Protein AF-A0A841T972-F1 (afdb_monomer_lite)

Radius of gyration: 22.61 Å; chains: 1; bounding box: 38×21×69 Å

Structure (mmCIF, N/CA/C/O backbone):
data_AF-A0A841T972-F1
#
_entry.id   AF-A0A841T972-F1
#
loop_
_atom_site.group_PDB
_atom_site.id
_atom_site.type_symbol
_atom_site.label_atom_id
_atom_site.label_alt_id
_atom_site.label_comp_id
_atom_site.label_asym_id
_atom_site.label_entity_id
_atom_site.label_seq_id
_atom_site.pdbx_PDB_ins_code
_atom_site.Cartn_x
_atom_site.Cartn_y
_atom_site.Cartn_z
_atom_site.occupancy
_atom_site.B_iso_or_equiv
_atom_site.auth_seq_id
_atom_site.auth_comp_id
_atom_site.auth_asym_id
_atom_site.auth_atom_id
_atom_site.pdbx_PDB_model_num
ATOM 1 N N . MET A 1 1 ? 1.770 -7.263 -11.815 1.00 68.19 1 MET A N 1
ATOM 2 C CA . MET A 1 1 ? 2.747 -7.651 -12.850 1.00 68.19 1 MET A CA 1
ATOM 3 C C . MET A 1 1 ? 2.527 -6.759 -14.066 1.00 68.19 1 MET A C 1
ATOM 5 O O . MET A 1 1 ? 1.379 -6.408 -14.310 1.00 68.19 1 MET A O 1
ATOM 9 N N . LEU A 1 2 ? 3.581 -6.376 -14.796 1.00 87.06 2 LEU A N 1
ATOM 10 C CA . LEU A 1 2 ? 3.515 -5.377 -15.881 1.00 87.06 2 LEU A CA 1
ATOM 11 C C . LEU A 1 2 ? 2.669 -5.779 -17.103 1.00 87.06 2 LEU A C 1
ATOM 13 O O . LEU A 1 2 ? 2.334 -4.919 -17.904 1.00 87.06 2 LEU A O 1
ATOM 17 N N . GLY A 1 3 ? 2.304 -7.058 -17.246 1.00 90.62 3 GLY A N 1
ATOM 18 C CA . GLY A 1 3 ? 1.420 -7.519 -18.324 1.00 90.62 3 GLY A CA 1
ATOM 19 C C . GLY A 1 3 ? 2.035 -7.475 -19.728 1.00 90.62 3 GLY A C 1
ATOM 20 O O . GLY A 1 3 ? 1.301 -7.584 -20.704 1.00 90.62 3 GLY A O 1
ATOM 21 N N . LEU A 1 4 ? 3.360 -7.324 -19.828 1.00 92.31 4 LEU A N 1
ATOM 22 C CA . LEU A 1 4 ? 4.086 -7.269 -21.096 1.00 92.31 4 LEU A CA 1
ATOM 23 C C . LEU A 1 4 ? 4.093 -8.625 -21.803 1.00 92.31 4 LEU A C 1
ATOM 25 O O . LEU A 1 4 ? 4.328 -9.667 -21.184 1.00 92.31 4 LEU A O 1
ATOM 29 N N . LYS A 1 5 ? 3.918 -8.603 -23.122 1.00 95.12 5 LYS A N 1
ATOM 30 C CA . LYS A 1 5 ? 4.176 -9.759 -23.982 1.00 95.12 5 LYS A CA 1
ATOM 31 C C . LYS A 1 5 ? 5.690 -9.954 -24.147 1.00 95.12 5 LYS A C 1
ATOM 33 O O . LYS A 1 5 ? 6.442 -8.981 -24.067 1.00 95.12 5 LYS A O 1
ATOM 38 N N . PRO A 1 6 ? 6.169 -11.176 -24.448 1.00 93.19 6 PRO A N 1
ATOM 39 C CA . PRO A 1 6 ? 7.605 -11.444 -24.544 1.00 93.19 6 PRO A CA 1
ATOM 40 C C . PRO A 1 6 ? 8.359 -10.506 -25.498 1.00 93.19 6 PRO A C 1
ATOM 42 O O . PRO A 1 6 ? 9.426 -10.012 -25.159 1.00 93.19 6 PRO A O 1
ATOM 45 N N . TRP A 1 7 ? 7.797 -10.200 -26.670 1.00 94.69 7 TRP A N 1
ATOM 46 C CA . TRP A 1 7 ? 8.437 -9.297 -27.636 1.00 94.69 7 TRP A CA 1
ATOM 47 C C . TRP A 1 7 ? 8.389 -7.820 -27.233 1.00 94.69 7 TRP A C 1
ATOM 49 O O . TRP A 1 7 ? 9.194 -7.037 -27.723 1.00 94.69 7 TRP A O 1
ATOM 59 N N . GLU A 1 8 ? 7.446 -7.420 -26.379 1.00 92.88 8 GLU A N 1
ATOM 60 C CA . GLU A 1 8 ? 7.405 -6.064 -25.823 1.00 92.88 8 GLU A CA 1
ATOM 61 C C . GLU A 1 8 ? 8.522 -5.914 -24.795 1.00 92.88 8 GLU A C 1
ATOM 63 O O . 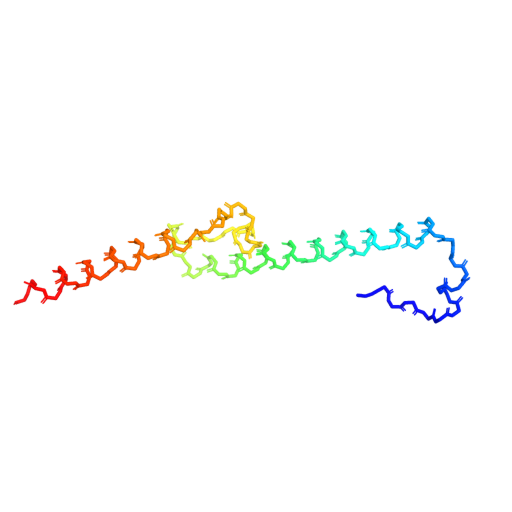GLU A 1 8 ? 9.247 -4.931 -24.832 1.00 92.88 8 GLU A O 1
ATOM 68 N N . PHE A 1 9 ? 8.735 -6.940 -23.966 1.00 92.38 9 PHE A N 1
ATOM 69 C CA . PHE A 1 9 ? 9.837 -6.979 -23.008 1.00 92.38 9 PHE A CA 1
ATOM 70 C C . PHE A 1 9 ? 11.211 -6.915 -23.690 1.00 92.38 9 PHE A C 1
ATOM 72 O O . PHE A 1 9 ? 12.027 -6.074 -23.331 1.00 92.38 9 PHE A O 1
ATOM 79 N N . TRP A 1 10 ? 11.458 -7.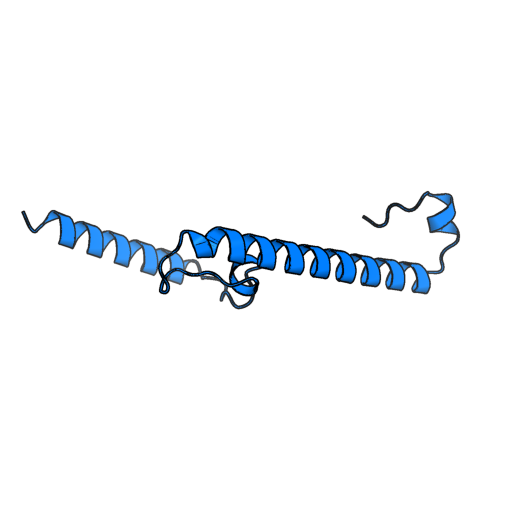743 -24.711 1.00 93.06 10 TRP A N 1
ATOM 80 C CA . TRP A 1 10 ? 12.755 -7.772 -25.407 1.00 93.06 10 TRP A CA 1
ATOM 81 C C . TRP A 1 10 ? 13.091 -6.493 -26.184 1.00 93.06 10 TRP A C 1
ATOM 83 O O . TRP A 1 10 ? 14.237 -6.310 -26.585 1.00 93.06 10 TRP A O 1
ATOM 93 N N . ARG A 1 11 ? 12.105 -5.621 -26.421 1.00 94.50 11 ARG A N 1
ATOM 94 C CA . ARG A 1 11 ? 12.300 -4.328 -27.089 1.00 94.50 11 ARG A CA 1
ATOM 95 C C . ARG A 1 11 ? 12.581 -3.180 -26.124 1.00 94.50 11 ARG A C 1
ATOM 97 O O . ARG A 1 11 ? 12.941 -2.110 -26.603 1.00 94.50 11 ARG A O 1
ATOM 104 N N . LEU A 1 12 ? 12.403 -3.383 -24.819 1.00 94.81 12 LEU A N 1
ATOM 105 C CA . LEU A 1 12 ? 12.672 -2.361 -23.815 1.00 94.81 12 LEU A CA 1
ATOM 106 C C . LEU A 1 12 ? 14.159 -2.307 -23.485 1.00 94.81 12 LEU A C 1
ATOM 108 O O . LEU A 1 12 ? 14.835 -3.327 -23.334 1.00 94.81 12 LEU A O 1
ATOM 112 N N . THR A 1 13 ? 14.651 -1.094 -23.290 1.00 96.12 13 THR A N 1
ATOM 113 C CA . THR A 1 13 ? 15.913 -0.867 -22.601 1.00 96.12 13 THR A CA 1
ATOM 114 C C . THR A 1 1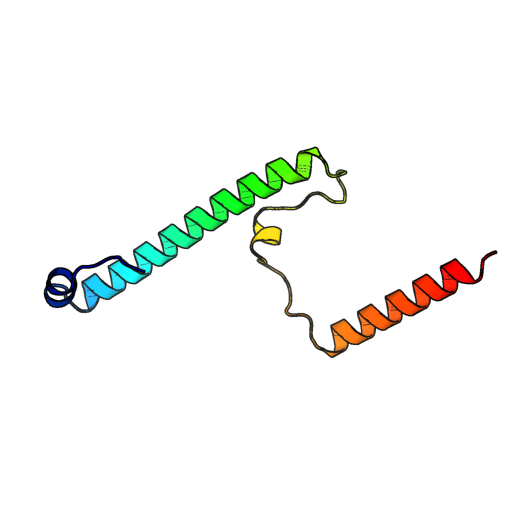3 ? 15.753 -1.147 -21.099 1.00 96.12 13 THR A C 1
ATOM 116 O O . THR A 1 13 ? 14.651 -1.043 -20.548 1.00 96.12 13 THR A O 1
ATOM 119 N N . PRO A 1 14 ? 16.849 -1.458 -20.382 1.00 94.00 14 PRO A N 1
ATOM 120 C CA . PRO A 1 14 ? 16.801 -1.622 -18.928 1.00 94.00 14 PRO A CA 1
ATOM 121 C C . PRO A 1 14 ? 16.227 -0.404 -18.183 1.00 94.00 14 PRO A C 1
ATOM 123 O O . PRO A 1 14 ? 15.564 -0.573 -17.159 1.00 94.00 14 PRO A O 1
ATOM 126 N N . GLY A 1 15 ? 16.453 0.809 -18.703 1.00 96.31 15 GLY A N 1
ATOM 127 C CA . GLY A 1 15 ? 15.904 2.048 -18.146 1.00 96.31 15 GLY A CA 1
ATOM 128 C C . GLY A 1 15 ? 14.382 2.091 -18.252 1.00 96.31 15 GLY A C 1
ATOM 129 O O . GLY A 1 15 ? 13.703 2.190 -17.235 1.00 96.31 15 GLY A O 1
ATOM 130 N N . GLU A 1 16 ? 13.843 1.892 -19.456 1.00 95.75 16 GLU A N 1
ATOM 131 C CA . GLU A 1 16 ? 12.391 1.885 -19.681 1.0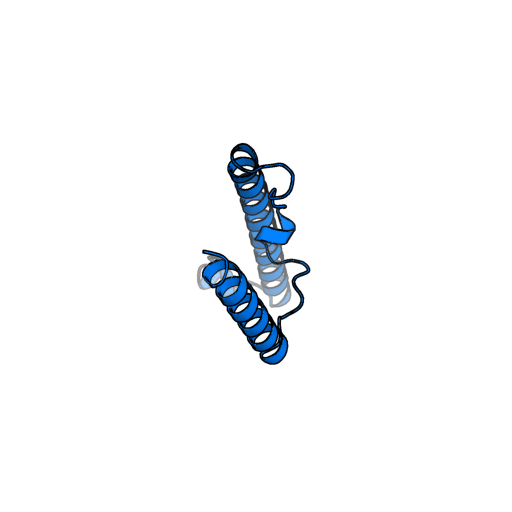0 95.75 16 GLU A CA 1
ATOM 132 C C . GLU A 1 16 ? 11.696 0.790 -18.863 1.00 95.75 16 GLU A C 1
ATOM 134 O O . GLU A 1 16 ? 10.635 1.014 -18.285 1.00 95.75 16 GLU A O 1
ATOM 139 N N . PHE A 1 17 ? 12.303 -0.395 -18.751 1.00 95.12 17 PHE A N 1
ATOM 140 C CA . PHE A 1 17 ? 11.750 -1.457 -17.911 1.00 95.12 17 PHE A CA 1
ATOM 141 C C . PHE A 1 17 ? 11.702 -1.063 -16.426 1.00 95.12 17 PHE A C 1
ATOM 143 O O . PHE A 1 17 ? 10.725 -1.370 -15.736 1.00 95.12 17 PHE A O 1
ATOM 150 N N . THR A 1 18 ? 12.731 -0.366 -15.940 1.00 95.56 18 THR A N 1
ATOM 151 C CA . THR A 1 18 ? 12.786 0.135 -14.559 1.00 95.56 18 THR A CA 1
ATOM 152 C C . THR A 1 18 ? 11.697 1.177 -14.322 1.00 95.56 18 THR A C 1
ATOM 154 O O . THR A 1 18 ? 10.908 1.026 -13.391 1.00 95.56 18 THR A O 1
ATOM 157 N N . GLU A 1 19 ? 11.564 2.157 -15.216 1.00 96.31 19 GLU A N 1
ATOM 158 C CA . GLU A 1 19 ? 10.515 3.183 -15.147 1.00 96.31 19 GLU A CA 1
ATOM 159 C C . GLU A 1 19 ? 9.108 2.568 -15.178 1.00 96.31 19 GLU A C 1
ATOM 161 O O . GLU A 1 19 ? 8.228 2.956 -14.406 1.00 96.31 19 GLU A O 1
ATOM 166 N N . MET A 1 20 ? 8.885 1.550 -16.016 1.00 95.38 20 MET A N 1
ATOM 167 C CA . MET A 1 20 ? 7.615 0.821 -16.039 1.00 95.38 20 MET A CA 1
ATOM 168 C C . MET A 1 20 ? 7.328 0.123 -14.705 1.00 95.38 20 MET A C 1
ATOM 170 O O . MET A 1 20 ? 6.192 0.171 -14.222 1.00 95.38 20 MET A O 1
ATOM 174 N N . CYS A 1 21 ? 8.329 -0.525 -14.100 1.00 95.31 21 CYS A N 1
ATOM 175 C CA . CYS A 1 21 ? 8.197 -1.154 -12.782 1.00 95.31 21 CYS A CA 1
ATOM 176 C C . CYS A 1 21 ? 7.824 -0.129 -11.704 1.00 95.31 21 CYS A C 1
ATOM 178 O O . CYS A 1 21 ? 6.903 -0.368 -10.919 1.00 95.31 21 CYS A O 1
ATOM 180 N N . GLU A 1 22 ? 8.501 1.016 -11.687 1.00 96.19 22 GLU A N 1
ATOM 181 C CA . GLU A 1 22 ? 8.228 2.107 -10.751 1.00 96.19 22 GLU A CA 1
ATOM 182 C C . GLU A 1 22 ? 6.812 2.658 -10.933 1.00 96.19 22 GLU A C 1
ATOM 184 O O . GLU A 1 22 ? 6.036 2.708 -9.975 1.00 96.19 22 GLU A O 1
ATOM 189 N N . GLY A 1 23 ? 6.421 2.973 -12.169 1.00 96.56 23 GLY A N 1
ATOM 190 C CA . GLY A 1 23 ? 5.078 3.455 -12.487 1.00 96.56 23 GLY A CA 1
ATOM 191 C C . GLY A 1 23 ? 3.983 2.457 -12.103 1.00 96.56 23 GLY A C 1
ATOM 192 O O . GLY A 1 23 ? 2.928 2.841 -11.592 1.00 96.56 23 GLY A O 1
ATOM 193 N N . TYR A 1 24 ? 4.231 1.157 -12.282 1.00 96.38 24 TYR A N 1
ATOM 194 C CA . TYR A 1 24 ? 3.311 0.117 -11.832 1.00 96.38 24 TYR A CA 1
ATOM 195 C C . TYR A 1 24 ? 3.149 0.110 -10.312 1.00 96.38 24 TYR A C 1
ATOM 197 O O . TYR A 1 24 ? 2.017 0.038 -9.828 1.00 96.38 24 TYR A O 1
ATOM 205 N N . ASN A 1 25 ? 4.247 0.206 -9.561 1.00 95.88 25 ASN A N 1
ATOM 206 C CA . ASN A 1 25 ? 4.192 0.246 -8.102 1.00 95.88 25 ASN A CA 1
ATOM 207 C C . ASN A 1 25 ? 3.420 1.476 -7.617 1.00 95.88 25 ASN A C 1
ATOM 209 O O . ASN A 1 25 ? 2.501 1.330 -6.813 1.00 95.88 25 ASN A O 1
ATOM 213 N N . LEU A 1 26 ? 3.686 2.652 -8.195 1.00 96.44 26 LEU A N 1
ATOM 214 C CA . LEU A 1 26 ? 2.940 3.880 -7.903 1.00 96.44 26 LEU A CA 1
ATOM 215 C C . LEU A 1 26 ? 1.438 3.719 -8.169 1.00 96.44 26 LEU A C 1
ATOM 217 O O . LEU A 1 26 ? 0.605 4.143 -7.364 1.00 96.44 26 LEU A O 1
ATOM 221 N N . ARG A 1 27 ? 1.065 3.067 -9.278 1.00 96.62 27 ARG A N 1
ATOM 222 C CA . ARG A 1 27 ? -0.343 2.791 -9.592 1.00 96.62 27 ARG A CA 1
ATOM 223 C C . ARG A 1 27 ? -0.989 1.886 -8.548 1.00 96.62 27 ARG A C 1
ATOM 225 O O . ARG A 1 27 ? -2.088 2.196 -8.090 1.00 96.62 27 ARG A O 1
ATOM 232 N N . VAL A 1 28 ? -0.323 0.796 -8.170 1.00 96.00 28 VAL A N 1
ATOM 233 C CA . VAL A 1 28 ? -0.826 -0.145 -7.158 1.00 96.00 28 VAL A CA 1
ATOM 234 C C . VAL A 1 28 ? -0.970 0.536 -5.799 1.00 96.00 28 VAL A C 1
ATOM 236 O O . VAL A 1 28 ? -1.995 0.371 -5.140 1.00 96.00 28 VAL A O 1
ATOM 239 N N . GLU A 1 29 ? 0.006 1.342 -5.388 1.00 95.69 29 GLU A N 1
ATOM 240 C CA . GLU A 1 29 ? -0.064 2.108 -4.141 1.00 95.69 29 GLU A CA 1
ATOM 241 C C . GLU A 1 29 ? -1.242 3.087 -4.140 1.00 95.69 29 GLU A C 1
ATOM 243 O O . GLU A 1 29 ? -1.998 3.152 -3.168 1.00 95.69 29 GLU A O 1
ATOM 248 N N . ALA A 1 30 ? -1.457 3.803 -5.246 1.00 96.56 30 ALA A N 1
ATOM 249 C CA . ALA A 1 30 ? -2.585 4.716 -5.390 1.00 96.56 30 ALA A CA 1
ATOM 250 C C . ALA A 1 30 ? -3.939 3.983 -5.376 1.00 96.56 30 ALA A C 1
ATOM 252 O O . ALA A 1 30 ? -4.898 4.468 -4.769 1.00 96.56 30 ALA A O 1
ATOM 253 N N . GLU A 1 31 ? -4.037 2.815 -6.020 1.00 97.56 31 GLU A N 1
ATOM 254 C CA . GLU A 1 31 ? -5.228 1.955 -5.969 1.00 97.56 31 GLU A CA 1
ATOM 255 C C . GLU A 1 31 ? -5.519 1.493 -4.537 1.00 97.56 31 GLU A C 1
ATOM 257 O O . GLU A 1 31 ? -6.645 1.653 -4.059 1.00 97.56 31 GLU A O 1
ATOM 262 N N . MET A 1 32 ? -4.501 1.016 -3.819 1.00 97.38 32 MET A N 1
ATOM 263 C CA . MET A 1 32 ? -4.631 0.607 -2.420 1.00 97.38 32 MET A CA 1
ATOM 264 C C . MET A 1 32 ? -5.042 1.766 -1.512 1.00 97.38 32 MET A C 1
ATOM 266 O O . MET A 1 32 ? -5.917 1.595 -0.663 1.00 97.38 32 MET A O 1
ATOM 270 N N . GLN A 1 33 ? -4.481 2.963 -1.706 1.00 97.69 33 GLN A N 1
ATOM 271 C CA . GLN A 1 33 ? -4.873 4.149 -0.941 1.00 97.69 33 GLN A CA 1
ATOM 272 C C . GLN A 1 33 ? -6.348 4.506 -1.167 1.00 97.69 33 GLN A C 1
ATOM 274 O O . GLN A 1 33 ? -7.063 4.790 -0.203 1.00 97.69 33 GLN A O 1
ATOM 279 N N . ARG A 1 34 ? -6.829 4.456 -2.418 1.00 98.12 34 ARG A N 1
ATOM 280 C CA . ARG A 1 34 ? -8.246 4.700 -2.741 1.00 98.12 34 ARG A CA 1
ATOM 281 C C . ARG A 1 34 ? -9.162 3.659 -2.102 1.00 98.12 34 ARG A C 1
ATOM 283 O O . ARG A 1 34 ? -10.173 4.030 -1.508 1.00 98.12 34 ARG A O 1
ATOM 290 N N . LEU A 1 35 ? -8.799 2.379 -2.181 1.00 98.19 35 LEU A N 1
ATOM 291 C CA . LEU A 1 35 ? -9.558 1.292 -1.558 1.00 98.19 35 LEU A CA 1
ATOM 292 C C . LEU A 1 35 ? -9.612 1.440 -0.036 1.00 98.19 35 LEU A C 1
ATOM 294 O O . LEU A 1 35 ? -10.691 1.359 0.545 1.00 98.19 35 LEU A O 1
ATOM 298 N N . ALA A 1 36 ? -8.477 1.720 0.607 1.00 98.00 36 ALA A N 1
ATOM 299 C CA . ALA A 1 36 ? -8.407 1.931 2.049 1.00 98.00 36 ALA A CA 1
ATOM 300 C C . ALA A 1 36 ? -9.253 3.131 2.493 1.00 98.00 36 ALA A C 1
ATOM 302 O O . ALA A 1 36 ? -9.964 3.050 3.492 1.00 98.00 36 ALA A O 1
ATOM 303 N N . TRP A 1 37 ? -9.229 4.231 1.739 1.00 97.88 37 TRP A N 1
ATOM 304 C CA . TRP A 1 37 ? -10.085 5.385 2.012 1.00 97.88 37 TRP A CA 1
ATOM 305 C C . TRP A 1 37 ? -11.571 5.036 1.906 1.00 97.88 37 TRP A C 1
ATOM 307 O O . TRP A 1 37 ? -12.353 5.365 2.800 1.00 97.88 37 TRP A O 1
ATOM 317 N N . HIS A 1 38 ? -11.960 4.317 0.852 1.00 98.44 38 HIS A N 1
ATOM 318 C CA . HIS A 1 38 ? -13.344 3.903 0.663 1.00 98.44 38 HIS A CA 1
ATOM 319 C C . HIS A 1 38 ? -13.816 2.954 1.775 1.00 98.44 38 HIS A C 1
ATOM 321 O O . HIS A 1 38 ? -14.873 3.171 2.367 1.00 98.44 38 HIS A O 1
ATOM 327 N N . ALA A 1 39 ? -12.998 1.958 2.123 1.00 97.88 39 ALA A N 1
ATOM 328 C CA . ALA A 1 39 ? -13.271 1.030 3.215 1.00 97.88 39 ALA A CA 1
ATOM 329 C C . ALA A 1 39 ? -13.398 1.754 4.563 1.00 97.88 39 ALA A C 1
ATOM 331 O O . ALA A 1 39 ? -14.344 1.494 5.305 1.00 97.88 39 ALA A O 1
ATOM 332 N N . ALA A 1 40 ? -12.506 2.706 4.860 1.00 97.81 40 ALA A N 1
ATOM 333 C CA . ALA A 1 40 ? -12.581 3.501 6.083 1.00 97.81 40 ALA A CA 1
ATOM 334 C C . ALA A 1 40 ? -13.909 4.260 6.179 1.00 97.81 40 ALA A C 1
ATOM 336 O O . ALA A 1 40 ? -14.546 4.244 7.231 1.00 97.81 40 ALA A O 1
ATOM 337 N N . ASN A 1 41 ? -14.364 4.876 5.087 1.00 97.44 41 ASN A N 1
ATOM 338 C CA . ASN A 1 41 ? -15.650 5.568 5.065 1.00 97.44 41 ASN A CA 1
ATOM 339 C C . ASN A 1 41 ? -16.819 4.611 5.307 1.00 97.44 41 ASN A C 1
ATOM 341 O O . ASN A 1 41 ? -17.656 4.899 6.159 1.00 97.44 41 ASN A O 1
ATOM 345 N N . LEU A 1 42 ? -16.848 3.463 4.623 1.00 97.88 42 LEU A N 1
ATOM 346 C CA . LEU A 1 42 ? -17.910 2.468 4.786 1.00 97.88 42 LEU A CA 1
ATOM 347 C C . LEU A 1 42 ? -17.962 1.919 6.221 1.00 97.88 42 LEU A C 1
ATOM 349 O O . LEU A 1 42 ? -19.031 1.833 6.820 1.00 97.88 42 LEU A O 1
ATOM 353 N N . MET A 1 43 ? -16.806 1.602 6.805 1.00 97.38 43 MET A N 1
ATOM 354 C CA . MET A 1 43 ? -16.710 1.119 8.184 1.00 97.38 43 MET A CA 1
ATOM 355 C C . MET A 1 43 ? -17.138 2.189 9.192 1.00 97.38 43 MET A C 1
ATOM 357 O O . MET A 1 43 ? -17.900 1.910 10.116 1.00 97.38 43 MET A O 1
ATOM 361 N N . ASN A 1 44 ? -16.670 3.427 9.019 1.00 97.88 44 ASN A N 1
ATOM 362 C CA . ASN A 1 44 ? -16.865 4.504 9.990 1.00 97.88 44 ASN A CA 1
ATOM 363 C C . ASN A 1 44 ? -18.323 4.945 10.155 1.00 97.88 44 ASN A C 1
ATOM 365 O O . ASN A 1 44 ? -18.638 5.561 11.175 1.00 97.88 44 ASN A O 1
ATOM 369 N N . VAL A 1 45 ? -19.205 4.613 9.207 1.00 97.19 45 VAL A N 1
ATOM 370 C CA . VAL A 1 45 ? -20.661 4.796 9.344 1.00 97.19 45 VAL A CA 1
ATOM 371 C C . VAL A 1 45 ? -21.220 3.956 10.495 1.00 97.19 45 VAL A C 1
ATOM 373 O O . VAL A 1 45 ? -22.112 4.406 11.210 1.00 97.19 45 VAL A O 1
ATOM 376 N N . HIS A 1 46 ? -20.662 2.767 10.724 1.00 96.50 46 HIS A N 1
ATOM 377 C CA . HIS A 1 46 ? -21.122 1.830 11.751 1.00 96.50 46 HIS A CA 1
ATOM 378 C C . HIS A 1 46 ? -20.302 1.893 13.048 1.00 96.50 46 HIS A C 1
ATOM 380 O O . HIS A 1 46 ? -20.629 1.220 14.026 1.00 96.50 46 HIS A O 1
ATOM 386 N N . LEU A 1 47 ? -19.239 2.703 13.085 1.00 95.75 47 LEU A N 1
ATOM 387 C CA . LEU A 1 47 ? -18.337 2.807 14.229 1.00 95.75 47 LEU A CA 1
ATOM 388 C C . LEU A 1 47 ? -18.608 4.072 15.049 1.00 95.75 47 LEU A C 1
ATOM 390 O O . LEU A 1 47 ? -18.775 5.176 14.525 1.00 95.75 47 LEU A O 1
ATOM 394 N N . LYS A 1 48 ? -18.567 3.924 16.379 1.00 95.38 48 LYS A N 1
ATOM 395 C CA . LYS A 1 48 ? -18.554 5.073 17.296 1.00 95.38 48 LYS A CA 1
ATOM 396 C C . LYS A 1 48 ? -17.295 5.909 17.057 1.00 95.38 48 LYS A C 1
ATOM 398 O O . LYS A 1 48 ? -16.263 5.377 16.652 1.00 95.38 48 LYS A O 1
ATOM 403 N N . LYS A 1 49 ? -17.356 7.210 17.359 1.00 92.62 49 LYS A N 1
ATOM 404 C CA . LYS A 1 49 ? -16.274 8.177 17.086 1.00 92.62 49 LYS A CA 1
ATOM 405 C C . LYS A 1 49 ? -14.897 7.697 17.572 1.00 92.62 49 LYS A C 1
ATOM 407 O O . LYS A 1 49 ? -13.929 7.840 16.837 1.00 92.62 49 LYS A O 1
ATOM 412 N N . GLN A 1 50 ? -14.822 7.089 18.757 1.00 92.69 50 GLN A N 1
ATOM 413 C CA . GLN A 1 50 ? -13.583 6.576 19.357 1.00 92.69 50 GLN A CA 1
ATOM 414 C C . GLN A 1 50 ? -13.010 5.309 18.695 1.00 92.69 50 GLN A C 1
ATOM 416 O O . GLN A 1 50 ? -11.884 4.927 18.993 1.00 92.69 50 GLN A O 1
ATOM 421 N N . HIS A 1 51 ? -13.776 4.642 17.829 1.00 93.94 51 HIS A N 1
ATOM 422 C CA . HIS A 1 51 ? -13.371 3.418 17.131 1.00 93.94 51 HIS A CA 1
ATOM 423 C C . HIS A 1 51 ? -13.200 3.622 15.625 1.00 93.94 51 HIS A C 1
ATOM 425 O O . HIS A 1 51 ? -12.955 2.655 14.911 1.00 93.94 51 HIS A O 1
ATOM 431 N N . ARG A 1 52 ? -13.351 4.857 15.129 1.00 95.25 52 ARG A N 1
ATOM 432 C CA . ARG A 1 52 ? -13.185 5.152 13.706 1.00 95.25 52 ARG A CA 1
ATOM 433 C C . ARG A 1 52 ? -11.759 4.860 13.253 1.00 95.25 52 ARG A C 1
ATOM 435 O O . ARG A 1 52 ? -10.802 5.143 13.969 1.00 95.25 52 ARG A O 1
ATOM 442 N N . VAL A 1 53 ? -11.648 4.331 12.044 1.00 95.62 53 VAL A N 1
ATOM 443 C CA . VAL A 1 53 ? -10.386 3.959 11.405 1.00 95.62 53 VAL A CA 1
ATOM 444 C C . VAL A 1 53 ? -10.014 4.954 10.309 1.00 95.62 53 VAL A C 1
ATOM 446 O O . VAL A 1 53 ? -10.887 5.559 9.682 1.00 95.62 53 VAL A O 1
ATOM 449 N N . THR A 1 54 ? -8.718 5.126 10.058 1.00 95.81 54 THR A N 1
ATOM 450 C CA . THR A 1 54 ? -8.196 5.930 8.941 1.00 95.81 54 THR A CA 1
ATOM 451 C C . THR A 1 54 ? -7.647 5.031 7.834 1.00 95.81 54 THR A C 1
ATOM 453 O O . THR A 1 54 ? -7.264 3.886 8.077 1.00 95.81 54 THR A O 1
ATOM 456 N N . ALA A 1 55 ? -7.562 5.557 6.608 1.00 96.00 55 ALA A N 1
ATOM 457 C CA . ALA A 1 55 ? -6.968 4.832 5.483 1.00 96.00 55 ALA A CA 1
ATOM 458 C C . ALA A 1 55 ? -5.534 4.360 5.795 1.00 96.00 55 ALA A C 1
ATOM 460 O O . ALA A 1 55 ? -5.185 3.216 5.526 1.00 96.00 55 ALA A O 1
ATOM 461 N N . ASP A 1 56 ? -4.729 5.201 6.447 1.00 95.25 56 ASP A N 1
ATOM 462 C CA . ASP A 1 56 ? -3.349 4.861 6.808 1.00 95.25 56 ASP A CA 1
ATOM 463 C C . ASP A 1 56 ? -3.266 3.714 7.824 1.00 95.25 56 ASP A C 1
ATOM 465 O O . ASP A 1 56 ? -2.404 2.842 7.700 1.00 95.25 56 ASP A O 1
ATOM 469 N N . GLN A 1 57 ? -4.197 3.650 8.783 1.00 92.94 57 GLN A N 1
ATOM 470 C CA . GLN A 1 57 ? -4.290 2.527 9.721 1.00 92.94 57 GLN A CA 1
ATOM 471 C C . GLN A 1 57 ? -4.643 1.215 9.013 1.00 92.94 57 GLN A C 1
ATOM 473 O O . GLN A 1 57 ? -4.099 0.165 9.372 1.00 92.94 57 GLN A O 1
ATOM 478 N N . LEU A 1 58 ? -5.528 1.274 8.010 1.00 94.50 58 LEU A N 1
ATOM 479 C CA . LEU A 1 58 ? -5.903 0.123 7.184 1.00 94.50 58 LEU A CA 1
ATOM 480 C C . LEU A 1 58 ? -4.748 -0.335 6.285 1.00 94.50 58 LEU A C 1
ATOM 482 O O . LEU A 1 58 ? -4.553 -1.533 6.111 1.00 94.50 58 LEU A O 1
ATOM 486 N N . LEU A 1 59 ? -3.928 0.598 5.801 1.00 94.88 59 LEU A N 1
ATOM 487 C CA . LEU A 1 59 ? -2.690 0.308 5.068 1.00 94.88 59 LEU A CA 1
ATOM 488 C C . LEU A 1 59 ? -1.531 -0.126 5.977 1.00 94.88 59 LEU A C 1
ATOM 490 O O . LEU A 1 59 ? -0.444 -0.425 5.491 1.00 94.88 59 LEU A O 1
ATOM 494 N N . GLY A 1 60 ? -1.726 -0.140 7.300 1.00 90.31 60 GLY A N 1
ATOM 495 C CA . GLY A 1 60 ? -0.689 -0.509 8.263 1.00 90.31 60 GLY A CA 1
ATOM 496 C C . GLY A 1 60 ? 0.443 0.514 8.399 1.00 90.31 60 GLY A C 1
ATOM 497 O O . GLY A 1 60 ? 1.456 0.213 9.034 1.00 90.31 60 GLY A O 1
ATOM 498 N N . LYS A 1 61 ? 0.279 1.724 7.855 1.00 88.19 61 LYS A N 1
ATOM 499 C CA . LYS A 1 61 ? 1.254 2.808 7.996 1.00 88.19 61 LYS A CA 1
ATOM 500 C C . LYS A 1 61 ? 1.340 3.219 9.470 1.00 88.19 61 LYS A C 1
ATOM 502 O O . LYS A 1 61 ? 0.329 3.389 10.147 1.00 88.19 61 LYS A O 1
ATOM 507 N N . GLY A 1 62 ? 2.563 3.344 9.985 1.00 71.50 62 GLY A N 1
ATOM 508 C CA . GLY A 1 62 ? 2.814 3.807 11.355 1.00 71.50 62 GLY A CA 1
ATOM 509 C C . GLY A 1 62 ? 2.617 2.768 12.468 1.00 71.50 62 GLY A C 1
ATOM 510 O O . GLY A 1 62 ? 2.787 3.108 13.639 1.00 71.50 62 GLY A O 1
ATOM 511 N N . LYS A 1 63 ? 2.316 1.497 12.157 1.00 72.88 63 LYS A N 1
ATOM 512 C CA . LYS A 1 63 ? 2.387 0.434 13.172 1.00 72.88 63 LYS A CA 1
ATOM 513 C C . LYS A 1 63 ? 3.855 0.135 13.481 1.00 72.88 63 LYS A C 1
ATOM 515 O O . LYS A 1 63 ? 4.585 -0.344 12.615 1.00 72.88 63 LYS A O 1
ATOM 520 N N . LYS A 1 64 ? 4.287 0.371 14.726 1.00 69.19 64 LYS A N 1
ATOM 521 C CA . LYS A 1 64 ? 5.528 -0.238 15.228 1.00 69.19 64 LYS A CA 1
ATOM 522 C C . LYS A 1 64 ? 5.381 -1.753 15.091 1.00 69.19 64 LYS A C 1
ATOM 524 O O . LYS A 1 64 ? 4.344 -2.302 15.467 1.00 69.19 64 LYS A O 1
ATOM 529 N N . ARG A 1 65 ? 6.389 -2.425 14.524 1.00 68.62 65 ARG A N 1
ATOM 530 C CA . ARG A 1 65 ? 6.448 -3.890 14.561 1.00 68.62 65 ARG A CA 1
ATOM 531 C C . ARG A 1 65 ? 6.436 -4.294 16.030 1.00 68.62 65 ARG A C 1
ATOM 533 O O . ARG A 1 65 ? 7.364 -3.956 16.754 1.00 68.62 65 ARG A O 1
ATOM 540 N N . MET A 1 66 ? 5.357 -4.943 16.449 1.00 75.56 66 MET A N 1
ATOM 541 C CA . MET A 1 66 ? 5.225 -5.457 17.805 1.00 75.56 66 MET A CA 1
ATOM 542 C C . MET A 1 66 ? 6.246 -6.579 17.973 1.00 75.56 66 MET A C 1
ATOM 544 O O . MET A 1 66 ? 6.254 -7.513 17.163 1.00 75.56 66 MET A O 1
ATOM 548 N N . THR A 1 67 ? 7.128 -6.469 18.963 1.00 83.56 67 THR A N 1
ATOM 549 C CA . THR A 1 67 ? 8.097 -7.534 19.233 1.00 83.56 67 THR A CA 1
ATOM 550 C C . THR A 1 67 ? 7.395 -8.732 19.892 1.00 83.56 67 THR A C 1
ATOM 552 O O . THR A 1 67 ? 6.253 -8.609 20.360 1.00 83.56 67 THR A O 1
ATOM 555 N N . PRO A 1 68 ? 8.015 -9.924 19.913 1.00 81.19 68 PRO A N 1
ATOM 556 C CA . PRO A 1 68 ? 7.484 -11.064 20.659 1.00 81.19 68 PRO A CA 1
ATOM 557 C C . PRO A 1 68 ? 7.208 -10.733 22.135 1.00 81.19 68 PRO A C 1
ATOM 559 O O . PRO A 1 68 ? 6.172 -11.131 22.667 1.00 81.19 68 PRO A O 1
ATOM 562 N N . GLU A 1 69 ? 8.062 -9.922 22.758 1.00 82.00 69 GLU A N 1
ATOM 563 C CA . GLU A 1 69 ? 7.944 -9.488 24.154 1.00 82.00 69 GLU A CA 1
ATOM 564 C C . GLU A 1 69 ? 6.752 -8.532 24.359 1.00 82.00 69 GLU A C 1
ATOM 566 O O . GLU A 1 69 ? 5.990 -8.657 25.325 1.00 82.00 69 GLU A O 1
ATOM 571 N N . ASP A 1 70 ? 6.514 -7.614 23.415 1.00 82.25 70 ASP A N 1
ATOM 572 C CA . ASP A 1 70 ? 5.322 -6.755 23.414 1.00 82.25 70 ASP A CA 1
ATOM 573 C C . ASP A 1 70 ? 4.032 -7.586 23.291 1.00 82.25 70 ASP A C 1
ATOM 575 O O . ASP A 1 70 ? 3.011 -7.288 23.919 1.00 82.25 70 ASP A O 1
ATOM 579 N N . ARG A 1 71 ? 4.072 -8.665 22.498 1.00 82.38 71 ARG A N 1
ATOM 580 C CA . ARG A 1 71 ? 2.938 -9.580 22.329 1.00 82.38 71 ARG A CA 1
ATOM 581 C C . ARG A 1 71 ? 2.621 -10.314 23.622 1.00 82.38 71 ARG A C 1
ATOM 583 O O . ARG A 1 71 ? 1.460 -10.375 24.023 1.00 82.38 71 ARG A O 1
ATOM 590 N N . GLU A 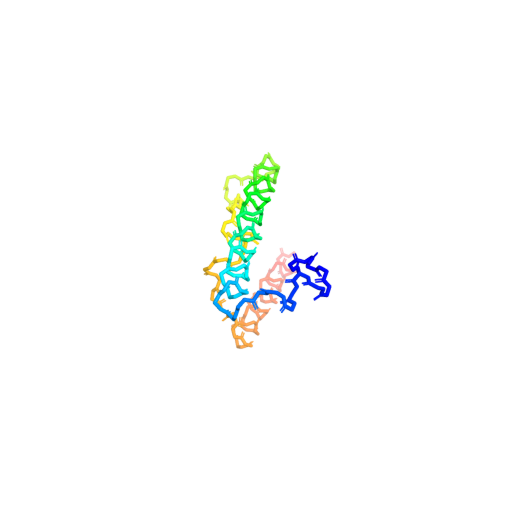1 72 ? 3.641 -10.884 24.249 1.00 84.75 72 GLU A N 1
ATOM 591 C CA . GLU A 1 72 ? 3.500 -11.691 25.456 1.00 84.75 72 GLU A CA 1
ATOM 592 C C . GLU A 1 72 ? 3.036 -10.838 26.642 1.00 84.75 72 GLU A C 1
ATOM 594 O O . GLU A 1 72 ? 2.075 -11.196 27.327 1.00 84.75 72 GLU A O 1
ATOM 599 N N . SER A 1 73 ? 3.602 -9.638 26.798 1.00 84.31 73 SER A N 1
ATOM 600 C CA . SER A 1 73 ? 3.149 -8.673 27.805 1.00 84.31 73 SER A CA 1
ATOM 601 C C . SER A 1 73 ? 1.708 -8.196 27.569 1.00 84.31 73 SER A C 1
ATOM 603 O O . SER A 1 73 ? 0.943 -8.040 28.524 1.00 84.31 73 SER A O 1
ATOM 605 N N . GLY A 1 74 ? 1.290 -8.014 26.311 1.00 85.56 74 GLY A N 1
ATOM 606 C CA . GLY A 1 74 ? -0.096 -7.696 25.957 1.00 85.56 74 GLY A CA 1
ATOM 607 C C . GLY A 1 74 ? -1.075 -8.819 26.309 1.00 85.56 74 GLY A C 1
ATOM 608 O O . GLY A 1 74 ? -2.135 -8.566 26.885 1.00 85.56 74 GLY A O 1
ATOM 609 N N . VAL A 1 75 ? -0.706 -10.070 26.021 1.00 88.38 75 VAL A N 1
ATOM 610 C CA . VAL A 1 75 ? -1.505 -11.257 26.367 1.00 88.38 75 VAL A CA 1
ATOM 611 C C . VAL A 1 75 ? -1.624 -11.417 27.881 1.00 88.38 75 VAL A C 1
ATOM 613 O O . VAL A 1 75 ? -2.711 -11.719 28.376 1.00 88.38 75 VAL A O 1
ATOM 616 N N . GLN A 1 76 ? -0.549 -11.169 28.629 1.00 89.75 76 GLN A N 1
ATOM 617 C CA . GLN A 1 76 ? -0.569 -11.258 30.086 1.00 89.75 76 GLN A CA 1
ATOM 618 C C . GLN A 1 76 ? -1.503 -10.209 30.710 1.00 89.75 76 GLN A C 1
ATOM 620 O O . GLN A 1 76 ? -2.348 -10.556 31.535 1.00 89.75 76 GLN A O 1
ATOM 625 N N . LYS A 1 77 ? -1.461 -8.959 30.231 1.00 89.38 77 LYS A N 1
ATOM 626 C CA . LYS A 1 77 ? -2.397 -7.898 30.655 1.00 89.38 77 LYS A CA 1
ATOM 627 C C . LYS A 1 77 ? -3.860 -8.258 30.375 1.00 89.38 77 LYS A C 1
ATOM 629 O O . LYS A 1 77 ? -4.727 -8.008 31.210 1.00 89.38 77 LYS A O 1
ATOM 634 N N . LEU A 1 78 ? -4.143 -8.873 29.224 1.00 89.31 78 LEU A N 1
ATOM 635 C CA . LEU A 1 78 ? -5.485 -9.358 28.879 1.00 89.31 78 LEU A CA 1
ATOM 636 C C . LEU A 1 78 ? -5.950 -10.476 29.822 1.00 89.31 78 LEU A C 1
ATOM 638 O O . LEU A 1 78 ? -7.089 -10.451 30.287 1.00 89.31 78 LEU A O 1
ATOM 642 N N . ARG A 1 79 ? -5.071 -11.434 30.146 1.00 90.25 79 ARG A N 1
ATOM 643 C CA . ARG A 1 79 ? -5.363 -12.510 31.111 1.00 90.25 79 ARG A CA 1
ATOM 644 C C . ARG A 1 79 ? -5.706 -11.951 32.490 1.00 90.25 79 ARG A C 1
ATOM 646 O O . ARG A 1 79 ? -6.695 -12.373 33.085 1.00 90.25 79 ARG A O 1
ATOM 653 N N . GLU A 1 80 ? -4.944 -10.970 32.962 1.00 89.88 80 GLU A N 1
ATOM 654 C CA . GLU A 1 80 ? -5.191 -10.298 34.242 1.00 89.88 80 GLU A CA 1
ATOM 655 C C . GLU A 1 80 ? -6.524 -9.536 34.258 1.00 89.88 80 GLU A C 1
ATOM 657 O O . GLU A 1 80 ? -7.273 -9.627 35.232 1.00 89.88 80 GLU A O 1
ATOM 662 N N . GLN A 1 81 ? -6.871 -8.828 33.178 1.00 88.25 81 GLN A N 1
ATOM 663 C CA . GLN A 1 81 ? -8.165 -8.142 33.060 1.00 88.25 81 GLN A CA 1
ATOM 664 C C . GLN A 1 81 ? -9.347 -9.118 33.079 1.00 88.25 81 GLN A C 1
ATOM 666 O O . GLN A 1 81 ? -10.348 -8.860 33.749 1.00 88.25 81 GLN A O 1
ATOM 671 N N . ILE A 1 82 ? -9.230 -10.253 32.385 1.00 89.50 82 ILE A N 1
ATOM 672 C CA . ILE A 1 82 ? -10.262 -11.299 32.373 1.00 89.50 82 ILE A CA 1
ATOM 673 C C . ILE A 1 82 ? -10.421 -11.921 33.765 1.00 89.50 82 ILE A C 1
ATOM 675 O O . ILE A 1 82 ? -11.549 -12.137 34.207 1.00 89.50 82 ILE A O 1
ATOM 679 N N . ALA A 1 83 ? -9.319 -12.176 34.476 1.00 88.56 83 ALA A N 1
ATOM 680 C CA . ALA A 1 83 ? -9.357 -12.699 35.840 1.00 88.56 83 ALA A CA 1
ATOM 681 C C . ALA A 1 83 ? -10.045 -11.723 36.811 1.00 88.56 83 ALA A C 1
ATOM 683 O O . ALA A 1 83 ? -10.901 -12.139 37.589 1.00 88.56 83 ALA A O 1
ATOM 684 N N . ARG A 1 84 ? -9.752 -10.417 36.708 1.00 83.81 84 ARG A N 1
ATOM 685 C CA . ARG A 1 84 ? -10.421 -9.370 37.502 1.00 83.81 84 ARG A CA 1
ATOM 686 C C . ARG A 1 84 ? -11.920 -9.275 37.219 1.00 83.81 84 ARG A C 1
ATOM 688 O O . ARG A 1 84 ? -12.688 -9.079 38.150 1.00 83.81 84 ARG A O 1
ATOM 695 N N . MET A 1 85 ? -12.341 -9.436 35.963 1.00 79.00 85 MET A N 1
ATOM 696 C CA . MET A 1 85 ? -13.765 -9.425 35.601 1.00 79.00 85 MET A CA 1
ATOM 697 C C . MET A 1 85 ? -14.520 -10.673 36.080 1.00 79.00 85 MET A C 1
ATOM 699 O O . MET A 1 85 ? -15.703 -10.577 36.382 1.00 79.00 85 MET A O 1
ATOM 703 N N . LYS A 1 86 ? -13.860 -11.835 36.175 1.00 74.69 86 LYS A N 1
ATOM 704 C CA . LYS A 1 86 ? -14.490 -13.085 36.639 1.00 74.69 86 LYS A CA 1
ATOM 705 C C . LYS A 1 86 ? -14.568 -13.231 38.164 1.00 74.69 86 LYS A C 1
ATOM 707 O O . LYS A 1 86 ? -15.375 -14.023 38.628 1.00 74.69 86 LYS A O 1
ATOM 712 N N . GLY A 1 87 ? -13.752 -12.503 38.927 1.00 62.47 87 GLY A N 1
ATOM 713 C CA . GLY A 1 87 ? -13.732 -12.558 40.398 1.00 62.47 87 GLY A CA 1
ATOM 714 C C . GLY A 1 87 ? -14.670 -11.574 41.111 1.00 62.47 87 GLY A C 1
ATOM 715 O 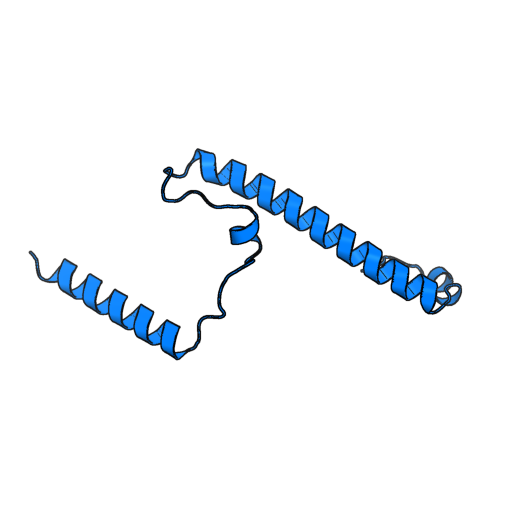O . GLY A 1 87 ? -14.572 -11.441 42.324 1.00 62.47 87 GLY A O 1
ATOM 716 N N . GLY A 1 88 ? -15.516 -10.844 40.374 1.00 56.91 88 GLY A N 1
ATOM 717 C CA . GLY A 1 88 ? -16.424 -9.814 40.902 1.00 56.91 88 GLY A CA 1
ATOM 718 C C . GLY A 1 88 ? -17.900 -10.227 40.987 1.00 56.91 88 GLY A C 1
ATOM 719 O O . GLY A 1 88 ? -18.761 -9.349 40.946 1.00 56.91 88 GLY A O 1
ATOM 720 N N . HIS A 1 89 ? -18.190 -11.529 41.058 1.00 44.00 89 HIS A N 1
ATOM 721 C CA . HIS A 1 89 ? -19.534 -12.085 41.243 1.00 44.00 89 HIS A CA 1
ATOM 722 C C . HIS A 1 89 ? -19.603 -12.918 42.517 1.00 44.00 89 HIS A C 1
ATOM 724 O O . HIS A 1 89 ? -18.676 -13.736 42.717 1.00 44.00 89 HIS A O 1
#

Organism: NCBI:txid2163172

Secondary structure (DSSP, 8-state):
-----HHHHTTS-HHHHHHHHHHHHHHHHHHHHHHHHHHHHHHHTTS-GGG---HHHHTTTT-----HHHHHHHHHHHHHHHHHHHT--

Foldseek 3Di:
DLPDDPVRVVPDDPVVVVVSVVVVVVVVVVVLLVVLQVVLVVVQVVDDPVPRDHSCVVVVHPDDPQDPVNVVVVVVVVVVVVVVVVPPD

pLDDT: mean 90.06, std 10.05, range [44.0, 98.44]

InterPro domains:
  IPR019056 Phage tail assembly chaperone protein, TAC6 [PF09550] (2-34)

Sequence (89 aa):
MLGLKPWEFWRLTPGEFTEMCEGYNLRVEAEMQRLAWHAANLMNVHLKKQHRVTADQLLGKGKKRMTPEDRESGVQKLREQIARMKGGH